Protein AF-A0A847A6A3-F1 (afdb_monomer_lite)

Foldseek 3Di:
DKKKWWWFALVQPQDPVCVVVVCSVVGDIDMWMADDPDDVNGVVRGPDDPSIDTPDMDDDD

Structure (mmCIF, N/CA/C/O backbone):
data_AF-A0A847A6A3-F1
#
_entry.id   AF-A0A847A6A3-F1
#
loop_
_atom_site.group_PDB
_atom_site.id
_atom_site.type_symbol
_atom_site.label_atom_id
_atom_site.label_alt_id
_atom_site.label_comp_id
_atom_site.label_asym_id
_atom_site.label_entity_id
_atom_site.label_seq_id
_atom_site.pdbx_PDB_ins_code
_atom_site.Cartn_x
_atom_site.Cartn_y
_atom_site.Cartn_z
_atom_site.occupancy
_atom_site.B_iso_or_equiv
_atom_site.auth_seq_id
_atom_site.auth_comp_id
_atom_site.auth_asym_id
_atom_site.auth_atom_id
_atom_site.pdbx_PDB_model_num
ATOM 1 N N . MET A 1 1 ? 9.584 -4.638 -15.081 1.00 93.25 1 MET A N 1
ATOM 2 C CA . MET A 1 1 ? 8.936 -5.419 -14.001 1.00 93.25 1 MET A CA 1
ATOM 3 C C . MET A 1 1 ? 7.929 -4.521 -13.307 1.00 93.25 1 MET A C 1
ATOM 5 O O . MET A 1 1 ? 8.254 -3.355 -13.101 1.00 93.25 1 MET A O 1
ATOM 9 N N . ILE A 1 2 ? 6.739 -5.025 -12.959 1.00 96.62 2 ILE A N 1
ATOM 10 C CA . ILE A 1 2 ? 5.678 -4.216 -12.338 1.00 96.62 2 ILE A CA 1
ATOM 11 C C . ILE A 1 2 ? 5.387 -4.712 -10.918 1.00 96.62 2 ILE A C 1
ATOM 13 O O . ILE A 1 2 ? 5.126 -5.895 -10.700 1.00 96.62 2 ILE A O 1
ATOM 17 N N . ALA A 1 3 ? 5.382 -3.784 -9.962 1.00 97.25 3 ALA A N 1
ATOM 18 C CA . ALA A 1 3 ? 4.878 -4.001 -8.615 1.00 97.25 3 ALA A CA 1
ATOM 19 C C . ALA A 1 3 ? 3.503 -3.363 -8.451 1.00 97.25 3 ALA A C 1
ATOM 21 O O . ALA A 1 3 ? 3.284 -2.220 -8.858 1.00 97.25 3 ALA A O 1
ATOM 22 N N . ARG A 1 4 ? 2.585 -4.100 -7.824 1.00 97.56 4 ARG A N 1
ATOM 23 C CA . ARG A 1 4 ? 1.274 -3.603 -7.416 1.00 97.56 4 ARG A CA 1
ATOM 24 C C . ARG A 1 4 ? 1.117 -3.706 -5.905 1.00 97.56 4 ARG A C 1
ATOM 26 O O . ARG A 1 4 ? 1.364 -4.764 -5.328 1.00 97.56 4 ARG A O 1
ATOM 33 N N . ALA A 1 5 ? 0.688 -2.621 -5.272 1.00 97.62 5 ALA A N 1
ATOM 34 C CA . ALA A 1 5 ? 0.249 -2.608 -3.878 1.00 97.62 5 ALA A CA 1
ATOM 35 C C . ALA A 1 5 ? -1.263 -2.446 -3.809 1.00 97.62 5 ALA A C 1
ATOM 37 O O . ALA A 1 5 ? -1.785 -1.490 -4.381 1.00 97.62 5 ALA A O 1
ATOM 38 N N . LEU A 1 6 ? -1.940 -3.302 -3.040 1.00 97.12 6 LEU A N 1
ATOM 39 C CA . LEU A 1 6 ? -3.269 -2.979 -2.525 1.00 97.12 6 LEU A CA 1
ATOM 40 C C . LEU A 1 6 ? -3.102 -2.240 -1.194 1.00 97.12 6 LEU A C 1
ATOM 42 O O . LEU A 1 6 ? -2.522 -2.778 -0.246 1.00 97.12 6 LEU A O 1
ATOM 46 N N . GLY A 1 7 ? -3.606 -1.011 -1.123 1.00 96.94 7 GLY A N 1
ATOM 47 C CA . GLY A 1 7 ? -3.553 -0.175 0.072 1.00 96.94 7 GLY A CA 1
ATOM 48 C C . GLY A 1 7 ? -4.931 0.286 0.535 1.00 96.94 7 GLY A C 1
ATOM 49 O O . GLY A 1 7 ? -5.856 0.407 -0.265 1.00 96.94 7 GLY A O 1
ATOM 50 N N . ALA A 1 8 ? -5.042 0.558 1.832 1.00 97.38 8 ALA A N 1
ATOM 51 C CA . ALA A 1 8 ? -6.178 1.215 2.466 1.00 97.38 8 ALA A CA 1
ATOM 52 C C . ALA A 1 8 ? -5.833 2.693 2.728 1.00 97.38 8 ALA A C 1
ATOM 54 O O . ALA A 1 8 ? -4.951 2.995 3.541 1.00 97.38 8 ALA A O 1
ATOM 55 N N . VAL A 1 9 ? -6.488 3.615 2.015 1.00 95.56 9 VAL A N 1
ATOM 56 C CA . VAL A 1 9 ? -6.231 5.065 2.094 1.00 95.56 9 VAL A CA 1
ATOM 57 C C . VAL A 1 9 ? -6.643 5.597 3.468 1.00 95.56 9 VAL A C 1
ATOM 59 O O . VAL A 1 9 ? -7.716 5.266 3.966 1.00 95.56 9 VAL A O 1
ATOM 62 N N . GLY A 1 10 ? -5.779 6.394 4.103 1.00 94.12 10 GLY A N 1
ATOM 63 C CA . GLY A 1 10 ? -5.974 6.892 5.471 1.00 94.12 10 GLY A CA 1
ATOM 64 C C . GLY A 1 10 ? -5.748 5.848 6.576 1.00 94.12 10 GLY A C 1
ATOM 65 O O . GLY A 1 10 ? -5.682 6.209 7.752 1.00 94.12 10 GLY A O 1
ATOM 66 N N . GLY A 1 11 ? -5.568 4.570 6.220 1.00 94.75 11 GLY A N 1
ATOM 67 C CA . GLY A 1 11 ? -5.457 3.464 7.171 1.00 94.75 11 GLY A CA 1
ATOM 68 C C . GLY A 1 11 ? -4.212 3.510 8.063 1.00 94.75 11 GLY A C 1
ATOM 69 O O . GLY A 1 11 ? -4.196 2.895 9.125 1.00 94.75 11 GLY A O 1
ATOM 70 N N . LYS A 1 12 ? -3.163 4.245 7.672 1.00 93.00 12 LYS A N 1
ATOM 71 C CA . LYS A 1 12 ? -1.891 4.274 8.416 1.00 93.00 12 LYS A CA 1
ATOM 72 C C . LYS A 1 12 ? -1.985 5.008 9.758 1.00 93.00 12 LYS A C 1
ATOM 74 O O . LYS A 1 12 ? -1.150 4.795 10.630 1.00 93.00 12 LYS A O 1
ATOM 79 N N . ASN A 1 13 ? -2.976 5.884 9.909 1.00 92.00 13 ASN A N 1
ATOM 80 C CA . ASN A 1 13 ? -3.186 6.660 11.132 1.00 92.00 13 ASN A CA 1
ATOM 81 C C . ASN A 1 13 ? -4.208 6.017 12.083 1.00 92.00 13 ASN A C 1
ATOM 83 O O . ASN A 1 13 ? -4.516 6.617 13.110 1.00 92.00 13 ASN A O 1
ATOM 87 N N . LEU A 1 14 ? -4.746 4.838 11.746 1.00 93.69 14 LEU A N 1
ATOM 88 C CA . LEU A 1 14 ? -5.685 4.121 12.607 1.00 93.69 14 LEU A CA 1
ATOM 89 C C . LEU A 1 14 ? -4.984 3.647 13.883 1.00 93.69 14 LEU A C 1
ATOM 91 O O . LEU A 1 14 ? -3.855 3.147 13.841 1.00 93.69 14 LEU A O 1
ATOM 95 N N . THR A 1 15 ? -5.656 3.801 15.021 1.00 95.06 15 THR A N 1
ATOM 96 C CA . THR A 1 15 ? -5.152 3.298 16.303 1.00 95.06 15 THR A CA 1
ATOM 97 C C . THR A 1 15 ? -5.361 1.782 16.416 1.00 95.06 15 THR A C 1
ATOM 99 O O . THR A 1 15 ? -6.121 1.194 15.642 1.00 95.06 15 THR A O 1
ATOM 102 N N . PRO A 1 16 ? -4.722 1.099 17.383 1.00 94.62 16 PRO A N 1
ATOM 103 C CA . PRO A 1 16 ? -5.012 -0.310 17.644 1.00 94.62 16 PRO A CA 1
ATOM 104 C C . PRO A 1 16 ? -6.498 -0.587 17.917 1.00 94.62 16 PRO A C 1
ATOM 106 O O . PRO A 1 16 ? -7.010 -1.617 17.487 1.00 94.62 16 PRO A O 1
ATOM 109 N N . GLU A 1 17 ? -7.192 0.330 18.595 1.00 96.56 17 GLU A N 1
ATOM 110 C CA . GLU A 1 17 ? -8.632 0.244 18.851 1.00 96.56 17 GLU A CA 1
ATOM 111 C C . GLU A 1 17 ? -9.439 0.348 17.553 1.00 96.56 17 GLU A C 1
ATOM 113 O O . GLU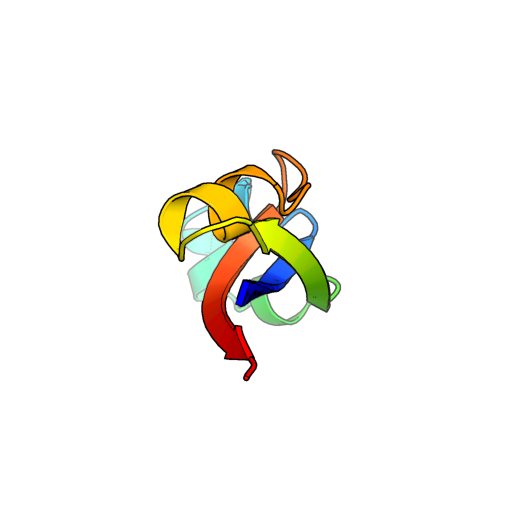 A 1 17 ? -10.306 -0.485 17.313 1.00 96.56 17 GLU A O 1
ATOM 118 N N . ASP A 1 18 ? -9.101 1.292 16.668 1.00 95.25 18 ASP A N 1
ATOM 119 C CA . ASP A 1 18 ? -9.746 1.411 15.355 1.00 95.25 18 ASP A CA 1
ATOM 120 C C . ASP A 1 18 ? -9.617 0.120 14.530 1.00 95.25 18 ASP A C 1
ATOM 122 O O . ASP A 1 18 ? -10.545 -0.281 13.824 1.00 95.25 18 ASP A O 1
ATOM 126 N N . LEU A 1 19 ? -8.455 -0.536 14.609 1.00 92.44 19 LEU A N 1
ATOM 127 C CA . LEU A 1 19 ? -8.214 -1.809 13.936 1.00 92.44 19 LEU A CA 1
ATOM 128 C C . LEU A 1 19 ? -9.015 -2.950 14.572 1.00 92.44 19 LEU A C 1
ATOM 130 O O . LEU A 1 19 ? -9.557 -3.777 13.841 1.00 92.44 19 LEU A O 1
ATOM 134 N N . ALA A 1 20 ? -9.113 -2.991 15.905 1.00 94.44 20 ALA A N 1
ATOM 135 C CA . ALA A 1 20 ? -9.939 -3.965 16.621 1.00 94.44 20 ALA A CA 1
ATOM 136 C C . ALA A 1 20 ? -11.435 -3.810 16.292 1.00 94.44 20 ALA A C 1
ATOM 138 O O . ALA A 1 20 ? -12.147 -4.810 16.211 1.00 94.44 20 ALA A O 1
ATOM 139 N N . ASP A 1 21 ? -11.875 -2.578 16.030 1.00 95.69 21 ASP A N 1
ATOM 140 C CA . ASP A 1 21 ? -13.233 -2.240 15.594 1.00 95.69 21 ASP A CA 1
ATOM 141 C C . ASP A 1 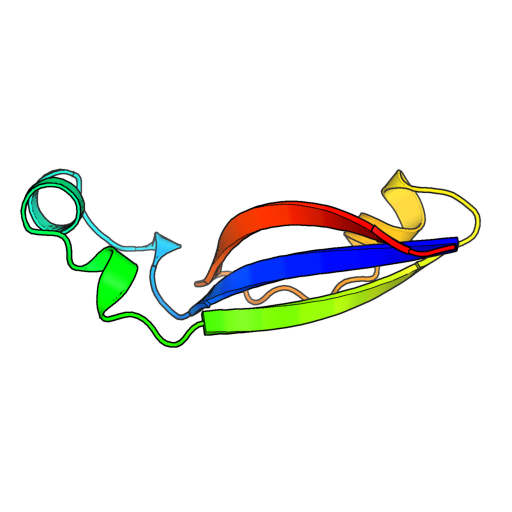21 ? -13.463 -2.455 14.082 1.00 95.69 21 ASP A C 1
ATOM 143 O O . ASP A 1 21 ? -14.571 -2.257 13.589 1.00 95.69 21 ASP A O 1
ATOM 147 N N . GLY A 1 22 ? -12.440 -2.871 13.324 1.00 92.62 22 GLY A N 1
ATOM 148 C CA . GLY A 1 22 ? -12.564 -3.206 11.902 1.00 92.62 22 GLY A CA 1
ATOM 149 C C . GLY A 1 22 ? -12.525 -2.014 10.939 1.00 92.62 22 GLY A C 1
ATOM 150 O O . GLY A 1 22 ? -12.770 -2.193 9.746 1.00 92.62 22 GLY A O 1
ATOM 151 N N . LYS A 1 23 ? -12.152 -0.807 11.389 1.00 93.38 23 LYS A N 1
ATOM 152 C CA . LYS A 1 23 ? -12.172 0.410 10.547 1.00 93.38 23 LYS A CA 1
ATOM 153 C C . LYS A 1 23 ? -11.270 0.355 9.316 1.00 93.38 23 LYS A C 1
ATOM 155 O O . LYS A 1 23 ? -11.492 1.087 8.357 1.00 93.38 23 LYS A O 1
ATOM 160 N N . LEU A 1 24 ? -10.275 -0.532 9.298 1.00 92.56 24 LEU A N 1
ATOM 161 C CA . LEU A 1 24 ? -9.450 -0.766 8.109 1.00 92.56 24 LEU A CA 1
ATOM 162 C C . LEU A 1 24 ? -10.284 -1.262 6.911 1.00 92.56 24 LEU A C 1
ATOM 164 O O . LEU A 1 24 ? -9.913 -1.021 5.762 1.00 92.56 24 LEU A O 1
ATOM 168 N N . GLU A 1 25 ? -11.407 -1.942 7.160 1.00 90.62 25 GLU A N 1
ATOM 169 C CA . GLU A 1 25 ? -12.334 -2.396 6.117 1.00 90.62 25 GLU A CA 1
ATOM 170 C C . GLU A 1 25 ? -13.206 -1.266 5.556 1.00 90.62 25 GLU A C 1
ATOM 172 O O . GLU A 1 25 ? -13.661 -1.367 4.417 1.00 90.62 25 GLU A O 1
ATOM 177 N N . GLU A 1 26 ? -13.392 -0.191 6.324 1.00 91.94 26 GLU A N 1
ATOM 178 C CA . GLU A 1 26 ? -14.147 1.006 5.932 1.00 91.94 26 GLU A CA 1
ATOM 179 C C . GLU A 1 26 ? -13.305 1.982 5.094 1.00 91.94 26 GLU A C 1
ATOM 181 O O . GLU A 1 26 ? -13.849 2.849 4.407 1.00 91.94 26 GLU A O 1
ATOM 186 N N . CYS A 1 27 ? -11.975 1.847 5.120 1.00 94.81 27 CYS A N 1
ATOM 187 C CA . CYS A 1 27 ? -11.074 2.647 4.299 1.00 94.81 27 CYS A CA 1
ATOM 188 C C . CYS A 1 27 ? -11.261 2.367 2.799 1.00 94.81 27 CYS A C 1
ATOM 190 O O . CYS A 1 27 ? -11.440 1.225 2.366 1.00 94.81 27 CYS A O 1
ATOM 192 N N . GLU A 1 28 ? -11.108 3.408 1.974 1.00 94.88 28 GLU A N 1
ATOM 193 C CA . GLU A 1 28 ? -11.050 3.244 0.520 1.00 94.88 28 GLU A CA 1
ATOM 194 C C . GLU A 1 28 ? -9.862 2.342 0.150 1.00 94.88 28 GLU A C 1
ATOM 196 O O . GLU A 1 28 ? -8.714 2.621 0.510 1.00 94.88 28 GLU A O 1
ATOM 201 N N . ARG A 1 29 ? -10.127 1.262 -0.593 1.00 95.81 29 ARG A N 1
ATOM 202 C CA . ARG A 1 29 ? -9.084 0.384 -1.132 1.00 95.81 29 ARG A CA 1
ATOM 203 C C . ARG A 1 29 ? -8.637 0.892 -2.496 1.00 95.81 29 ARG A C 1
ATOM 205 O O . ARG A 1 29 ? -9.463 1.069 -3.389 1.00 95.81 29 ARG A O 1
ATOM 212 N N . ARG A 1 30 ? -7.330 1.076 -2.672 1.00 96.81 30 ARG A N 1
ATOM 213 C CA . ARG A 1 30 ? -6.734 1.553 -3.924 1.00 96.81 30 ARG A CA 1
ATOM 214 C C . ARG A 1 30 ? -5.518 0.723 -4.306 1.00 96.81 30 ARG A C 1
ATOM 216 O O . ARG A 1 30 ? -4.757 0.284 -3.444 1.00 96.81 30 ARG A O 1
ATOM 223 N N . GLU A 1 31 ? -5.344 0.525 -5.609 1.00 97.00 31 GLU A N 1
ATOM 224 C CA . GLU A 1 31 ? -4.135 -0.078 -6.160 1.00 97.00 31 GLU A CA 1
ATOM 225 C C . GLU A 1 31 ? -3.121 0.986 -6.579 1.00 97.00 31 GLU A C 1
ATOM 227 O O . GLU A 1 31 ? -3.473 1.993 -7.198 1.00 97.00 31 GLU A O 1
ATOM 232 N N . TYR A 1 32 ? -1.853 0.728 -6.276 1.00 96.81 32 TYR A N 1
ATOM 233 C CA . TYR A 1 32 ? -0.726 1.566 -6.669 1.00 96.81 32 TYR A CA 1
ATOM 234 C C . TYR A 1 32 ? 0.240 0.740 -7.494 1.00 96.81 32 TYR A C 1
ATOM 236 O O . TYR A 1 32 ? 0.631 -0.351 -7.080 1.00 96.81 32 TYR A O 1
ATOM 244 N N . LEU A 1 33 ? 0.614 1.266 -8.655 1.00 97.06 33 LEU A N 1
ATOM 245 C CA . LEU A 1 33 ? 1.505 0.597 -9.586 1.00 97.06 33 LEU A CA 1
ATOM 246 C C . LEU A 1 33 ? 2.827 1.345 -9.663 1.00 97.06 33 LEU A C 1
ATOM 248 O O . LEU A 1 33 ? 2.848 2.575 -9.715 1.00 97.06 33 LEU A O 1
ATOM 252 N N . GLY A 1 34 ? 3.911 0.585 -9.707 1.00 97.31 34 GLY A N 1
ATOM 253 C CA . GLY A 1 34 ? 5.239 1.087 -10.010 1.00 97.31 34 GLY A CA 1
ATOM 254 C C . GLY A 1 34 ? 5.950 0.141 -10.961 1.00 97.31 34 GLY A C 1
ATOM 255 O O . GLY A 1 34 ? 5.786 -1.078 -10.884 1.00 97.31 34 GLY A O 1
ATOM 256 N N . GLU A 1 35 ? 6.723 0.711 -11.876 1.00 97.56 35 GLU A N 1
ATOM 257 C CA . GLU A 1 35 ? 7.538 -0.037 -12.824 1.00 97.56 35 GLU A CA 1
ATOM 258 C C . GLU A 1 35 ? 9.017 0.214 -12.538 1.00 97.56 35 GLU A C 1
ATOM 260 O O . GLU A 1 35 ? 9.430 1.338 -12.252 1.00 97.56 35 GLU A O 1
ATOM 265 N N . GLY A 1 36 ? 9.815 -0.848 -12.610 1.00 96.81 36 GLY A N 1
ATOM 266 C CA . GLY A 1 36 ? 11.249 -0.789 -12.372 1.00 96.81 36 GLY A CA 1
ATOM 267 C C . GLY A 1 36 ? 12.015 -1.894 -13.089 1.00 96.81 36 GLY A C 1
ATOM 268 O O . GLY A 1 36 ? 11.436 -2.841 -13.638 1.00 96.81 36 GLY A O 1
ATOM 269 N N . ALA A 1 37 ? 13.342 -1.757 -13.073 1.00 96.62 37 ALA A N 1
ATOM 270 C CA . ALA A 1 37 ? 14.267 -2.767 -13.586 1.00 96.62 37 ALA A CA 1
ATOM 271 C C . ALA A 1 37 ? 14.216 -4.069 -12.765 1.00 96.62 37 ALA A C 1
ATOM 273 O O . ALA A 1 37 ? 14.432 -5.149 -13.308 1.00 96.62 37 ALA A O 1
ATOM 274 N N . ASP A 1 38 ? 13.881 -3.960 -11.479 1.00 96.00 38 ASP A N 1
ATOM 275 C CA . ASP A 1 38 ? 13.699 -5.059 -10.535 1.00 96.00 38 ASP A CA 1
ATOM 276 C C . ASP A 1 38 ? 12.552 -4.759 -9.551 1.00 96.00 38 ASP A C 1
ATOM 278 O O . ASP A 1 38 ? 11.873 -3.731 -9.646 1.00 96.00 38 ASP A O 1
ATOM 282 N N . TRP A 1 39 ? 12.322 -5.685 -8.617 1.00 95.31 39 TRP A N 1
ATOM 283 C CA . TRP A 1 39 ? 11.201 -5.656 -7.680 1.00 95.31 39 TRP A CA 1
ATOM 284 C C . TRP A 1 39 ? 11.263 -4.479 -6.704 1.00 95.31 39 TRP A C 1
ATOM 286 O O . TRP A 1 39 ? 10.250 -3.821 -6.460 1.00 95.31 39 TRP A O 1
ATOM 296 N N . GLU A 1 40 ? 12.443 -4.184 -6.159 1.00 95.62 40 GLU A N 1
ATOM 297 C CA . GLU A 1 40 ? 12.591 -3.105 -5.182 1.00 95.62 40 GLU A CA 1
ATOM 298 C C . GLU A 1 40 ? 12.524 -1.735 -5.865 1.00 95.62 40 GLU A C 1
ATOM 300 O O . GLU A 1 40 ? 11.889 -0.821 -5.337 1.00 95.62 40 GLU A O 1
ATOM 305 N N . ALA A 1 41 ? 13.068 -1.607 -7.080 1.00 96.81 41 ALA A N 1
ATOM 306 C CA . ALA A 1 41 ? 12.896 -0.419 -7.908 1.00 96.81 41 ALA A CA 1
ATOM 307 C C . ALA A 1 41 ? 11.418 -0.187 -8.269 1.00 96.81 41 ALA A C 1
ATOM 309 O O . ALA A 1 41 ? 10.931 0.938 -8.164 1.00 96.81 41 ALA A O 1
ATOM 310 N N . ALA A 1 42 ? 10.684 -1.242 -8.639 1.00 97.12 42 ALA A N 1
ATOM 311 C CA . ALA A 1 42 ? 9.260 -1.154 -8.953 1.00 97.12 42 ALA A CA 1
ATOM 312 C C . ALA A 1 42 ? 8.421 -0.750 -7.725 1.00 97.12 42 ALA A C 1
ATOM 314 O O . ALA A 1 42 ? 7.548 0.110 -7.835 1.00 97.12 42 ALA A O 1
ATOM 315 N N . LYS A 1 43 ? 8.715 -1.294 -6.535 1.00 96.12 43 LYS A N 1
ATOM 316 C CA . LYS A 1 43 ? 8.073 -0.870 -5.277 1.00 96.12 43 LYS A CA 1
ATOM 317 C C . LYS A 1 43 ? 8.371 0.582 -4.923 1.00 96.12 43 LYS A C 1
ATOM 319 O O . LYS A 1 43 ? 7.468 1.292 -4.497 1.00 96.12 43 LYS A O 1
ATOM 324 N N . ALA A 1 44 ? 9.614 1.029 -5.097 1.00 95.56 44 ALA A N 1
ATOM 325 C CA . ALA A 1 44 ? 9.994 2.416 -4.841 1.00 95.56 44 ALA A CA 1
ATOM 326 C C . ALA A 1 44 ? 9.327 3.396 -5.824 1.00 95.56 44 ALA A C 1
ATOM 328 O O . ALA A 1 44 ? 9.017 4.525 -5.451 1.00 95.56 44 ALA A O 1
ATOM 329 N N . ALA A 1 45 ? 9.087 2.963 -7.065 1.00 97.12 45 ALA A N 1
ATOM 330 C CA . ALA A 1 45 ? 8.386 3.743 -8.081 1.00 97.12 45 ALA A CA 1
ATOM 331 C C . ALA A 1 45 ? 6.862 3.797 -7.867 1.00 97.12 45 ALA A C 1
ATOM 333 O O . ALA A 1 45 ? 6.203 4.702 -8.383 1.00 97.12 45 ALA A O 1
ATOM 334 N N . ALA A 1 46 ? 6.286 2.850 -7.118 1.00 95.00 46 ALA A N 1
ATOM 335 C CA . ALA A 1 46 ? 4.873 2.873 -6.772 1.00 95.00 46 ALA A CA 1
ATOM 336 C C . ALA A 1 46 ? 4.612 4.035 -5.803 1.00 95.00 46 ALA A C 1
ATOM 338 O O . ALA A 1 46 ? 5.009 4.006 -4.639 1.00 95.00 46 ALA A O 1
ATOM 339 N N . ASN A 1 47 ? 3.943 5.079 -6.296 1.00 93.50 47 ASN A N 1
ATOM 340 C CA . ASN A 1 47 ? 3.687 6.322 -5.567 1.00 93.50 47 ASN A CA 1
ATOM 341 C C . ASN A 1 47 ? 2.573 6.147 -4.513 1.00 93.50 47 ASN A C 1
ATOM 343 O O . ASN A 1 47 ? 1.486 6.713 -4.641 1.00 93.50 47 ASN A O 1
ATOM 347 N N . VAL A 1 48 ? 2.823 5.303 -3.508 1.00 96.62 48 VAL A N 1
ATOM 348 C CA . VAL A 1 48 ? 1.904 5.033 -2.39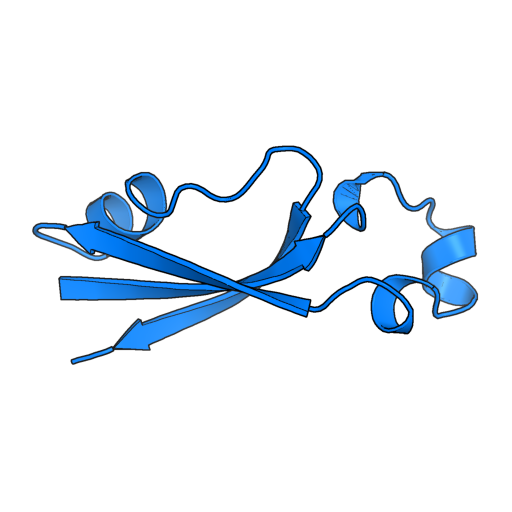7 1.00 96.62 48 VAL A CA 1
ATOM 349 C C . VAL A 1 48 ? 1.892 6.246 -1.454 1.00 96.62 48 VAL A C 1
ATOM 351 O O . VAL A 1 48 ? 2.938 6.590 -0.896 1.00 96.62 48 VAL A O 1
ATOM 354 N N . PRO A 1 49 ? 0.736 6.901 -1.242 1.00 95.56 49 PRO A N 1
ATOM 355 C CA . PRO A 1 49 ? 0.615 8.035 -0.339 1.00 95.56 49 PRO A CA 1
ATOM 356 C C . PRO A 1 49 ? 1.038 7.697 1.091 1.00 95.56 49 PRO A C 1
ATOM 358 O O . PRO A 1 49 ? 0.825 6.592 1.590 1.00 95.56 49 PRO A O 1
ATOM 361 N N . ALA A 1 50 ? 1.606 8.684 1.781 1.00 94.31 50 ALA A N 1
ATOM 362 C CA . ALA A 1 50 ? 2.165 8.491 3.114 1.00 94.31 50 ALA A CA 1
ATOM 363 C C . ALA A 1 50 ? 1.127 8.121 4.185 1.00 94.31 50 ALA A C 1
ATOM 365 O O . ALA A 1 50 ? 1.546 7.638 5.232 1.00 94.31 50 ALA A O 1
ATOM 366 N N . ASP A 1 51 ? -0.166 8.351 3.946 1.00 94.75 51 ASP A N 1
ATOM 367 C CA . ASP A 1 51 ? -1.303 8.032 4.821 1.00 94.75 51 ASP A CA 1
ATOM 368 C C . ASP A 1 51 ? -1.932 6.654 4.532 1.00 94.75 51 ASP A C 1
ATOM 370 O O . ASP A 1 51 ? -2.852 6.225 5.227 1.00 94.75 51 ASP A O 1
ATOM 374 N N . THR A 1 52 ? -1.441 5.944 3.517 1.00 96.62 52 THR A N 1
ATOM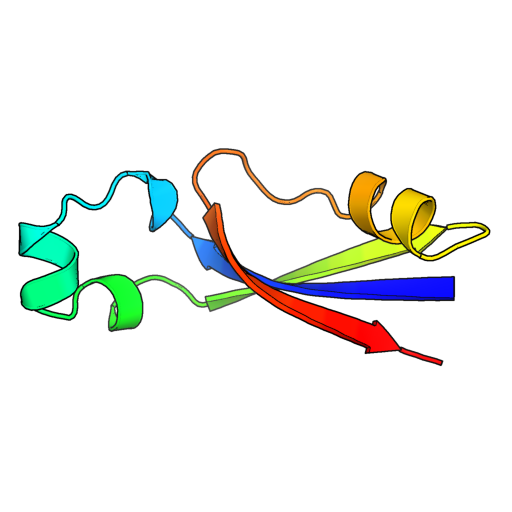 375 C CA . THR A 1 52 ? -1.980 4.651 3.094 1.00 96.62 52 THR A CA 1
ATOM 376 C C . THR A 1 52 ? -1.332 3.504 3.870 1.00 96.62 52 THR A C 1
ATOM 378 O O . THR A 1 52 ? -0.106 3.405 3.949 1.00 96.62 52 THR A O 1
ATOM 381 N N . GLN A 1 53 ? -2.152 2.599 4.411 1.00 95.69 53 GLN A N 1
ATOM 382 C CA . GLN A 1 53 ? -1.687 1.323 4.957 1.00 95.69 53 GLN A CA 1
ATOM 383 C C . GLN A 1 53 ? -1.614 0.298 3.824 1.00 95.69 53 GLN A C 1
ATOM 385 O O . GLN A 1 53 ? -2.640 -0.078 3.258 1.00 95.69 53 GLN A O 1
ATOM 390 N N . VAL A 1 54 ? -0.414 -0.174 3.487 1.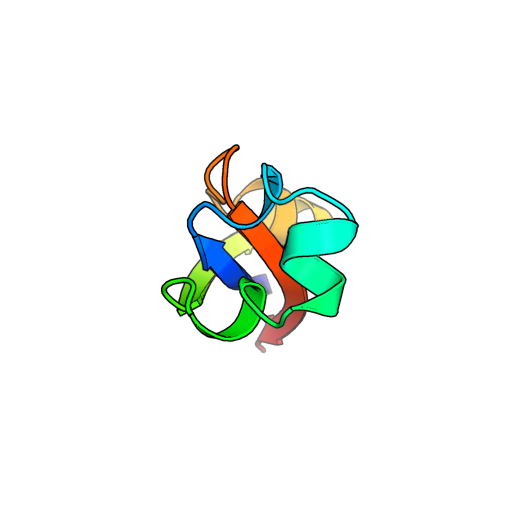00 96.44 54 VAL A N 1
ATOM 391 C CA . VAL A 1 54 ? -0.263 -1.254 2.501 1.00 96.44 54 VAL A CA 1
ATOM 392 C C . VAL A 1 54 ? -0.699 -2.574 3.130 1.00 96.44 54 VAL A C 1
ATOM 394 O O . VAL A 1 54 ? -0.231 -2.926 4.214 1.00 96.44 54 VAL A O 1
ATOM 397 N N . LEU A 1 55 ? -1.591 -3.294 2.448 1.00 94.94 55 LEU A N 1
ATOM 398 C CA . LEU A 1 55 ? -2.103 -4.592 2.890 1.00 94.94 55 LEU A CA 1
ATOM 399 C C . LEU A 1 55 ? -1.232 -5.726 2.351 1.00 94.94 55 LEU A C 1
ATOM 401 O O . LEU A 1 55 ? -0.830 -6.614 3.095 1.00 94.94 55 LEU A O 1
ATOM 405 N N . TYR A 1 56 ? -0.909 -5.674 1.058 1.00 96.50 56 TYR A N 1
ATOM 406 C CA . TYR A 1 56 ? 0.023 -6.600 0.428 1.00 96.50 56 TYR A CA 1
ATOM 407 C C . TYR A 1 56 ? 0.591 -6.031 -0.872 1.00 96.50 56 TYR A C 1
ATOM 409 O O . TYR A 1 56 ? -0.000 -5.159 -1.515 1.00 96.50 56 TYR A O 1
ATOM 417 N N . TRP A 1 57 ? 1.744 -6.575 -1.256 1.00 97.50 57 TRP A N 1
ATOM 418 C CA . TRP A 1 57 ? 2.384 -6.352 -2.545 1.00 97.50 57 TRP A CA 1
ATOM 419 C C . TRP A 1 57 ? 2.301 -7.615 -3.388 1.00 97.50 57 TRP A C 1
ATOM 421 O O . TRP A 1 57 ? 2.413 -8.721 -2.860 1.00 97.50 57 TRP A O 1
ATOM 431 N N . TYR A 1 58 ? 2.174 -7.450 -4.697 1.00 96.62 58 TYR A N 1
ATOM 432 C CA . TYR A 1 58 ? 2.296 -8.546 -5.643 1.00 96.62 58 TYR A CA 1
ATOM 433 C C . TYR A 1 58 ? 2.989 -8.087 -6.926 1.00 96.62 58 TYR A C 1
ATOM 435 O O . TYR A 1 58 ? 2.883 -6.928 -7.337 1.00 96.62 58 TYR A O 1
ATOM 443 N N . GLN A 1 59 ? 3.751 -9.000 -7.523 1.00 95.31 59 GLN A N 1
ATOM 444 C CA . GLN A 1 59 ? 4.413 -8.781 -8.802 1.00 95.31 59 GLN A CA 1
ATOM 445 C C . GLN A 1 59 ? 3.451 -9.126 -9.933 1.00 95.31 59 GLN A C 1
ATOM 447 O O . GLN A 1 59 ? 2.685 -10.084 -9.832 1.00 95.31 59 GLN A O 1
ATOM 452 N N . VAL A 1 60 ? 3.501 -8.335 -10.997 1.00 89.50 60 VAL A N 1
ATOM 453 C CA . VAL A 1 60 ? 2.814 -8.625 -12.253 1.00 89.50 60 VAL A CA 1
ATOM 454 C C . VAL A 1 60 ? 3.875 -8.834 -13.325 1.00 89.50 60 VAL A C 1
ATOM 456 O O . VAL A 1 60 ? 4.839 -8.060 -13.394 1.00 89.50 60 VAL A O 1
ATOM 459 N N . ASP A 1 61 ? 3.699 -9.907 -14.093 1.00 78.38 61 ASP A N 1
ATOM 460 C CA . ASP A 1 61 ? 4.557 -10.277 -15.222 1.00 78.38 61 ASP A CA 1
ATOM 461 C C . ASP A 1 61 ? 4.447 -9.279 -16.384 1.00 78.38 61 ASP A C 1
ATOM 463 O O . ASP A 1 61 ? 3.316 -8.815 -16.674 1.0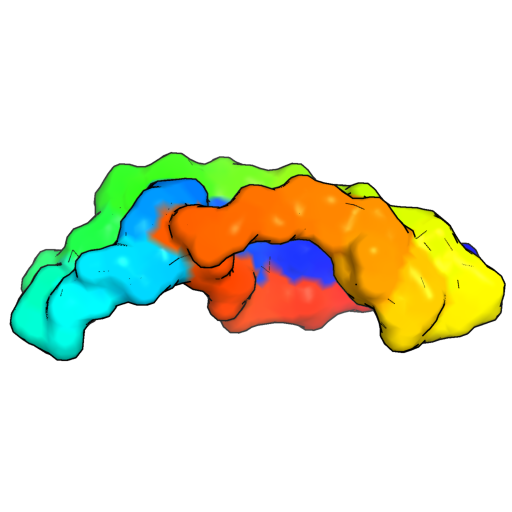0 78.38 61 ASP A O 1
#

Sequence (61 aa):
MIARALGAVGGKNLTPEDLADGKLEECERREYLGEGADWEAAKAAANVPADTQVLYWYQVD

Radius of gyration: 12.7 Å; chains: 1; bounding box: 28×19×34 Å

pLDDT: mean 95.09, std 2.82, range [78.38, 97.62]

Secondary structure (DSSP, 8-state):
-EEEEEEETTGGG--HHHHHTTGGGTSPEEEEEEE-SSHHHHHHHS---TT-EEEEEEEE-